Protein AF-A0A5C8JX98-F1 (afdb_monomer_lite)

Structure (mmCIF, N/CA/C/O backbone):
data_AF-A0A5C8JX98-F1
#
_entry.id   AF-A0A5C8JX98-F1
#
loop_
_atom_site.group_PDB
_atom_site.id
_atom_site.type_symbol
_atom_site.label_atom_id
_atom_site.label_alt_id
_atom_site.label_comp_id
_atom_site.label_asym_id
_atom_site.label_entity_id
_atom_site.label_seq_id
_atom_site.pdbx_PDB_ins_code
_atom_site.Cartn_x
_atom_site.Cartn_y
_atom_site.Cartn_z
_atom_site.occupancy
_atom_site.B_iso_or_equiv
_atom_site.auth_seq_id
_atom_site.auth_comp_id
_atom_site.auth_asym_id
_atom_site.auth_atom_id
_atom_site.pdbx_PDB_model_num
ATOM 1 N N . MET A 1 1 ? 13.103 -9.382 13.398 1.00 63.19 1 MET A N 1
ATOM 2 C CA . MET A 1 1 ? 13.158 -8.281 12.420 1.00 63.19 1 MET A CA 1
ATOM 3 C C . MET A 1 1 ? 14.589 -7.792 12.350 1.00 63.19 1 MET A C 1
ATOM 5 O O . MET A 1 1 ? 15.249 -7.718 13.385 1.00 63.19 1 MET A O 1
ATOM 9 N N . ILE A 1 2 ? 15.065 -7.569 11.135 1.00 76.69 2 ILE A N 1
ATOM 10 C CA . ILE A 1 2 ? 16.334 -6.911 10.817 1.00 76.69 2 ILE A CA 1
ATOM 11 C C . ILE A 1 2 ? 15.980 -5.559 10.185 1.00 76.69 2 ILE A C 1
ATOM 13 O O . ILE A 1 2 ? 14.824 -5.393 9.812 1.00 76.69 2 ILE A O 1
ATOM 17 N N . ASP A 1 3 ? 16.944 -4.649 10.070 1.00 80.75 3 ASP A N 1
ATOM 18 C CA . ASP A 1 3 ? 16.756 -3.312 9.483 1.00 80.75 3 ASP A CA 1
ATOM 19 C C . ASP A 1 3 ? 15.880 -2.355 10.322 1.00 80.75 3 ASP A C 1
ATOM 21 O O . ASP A 1 3 ? 14.692 -2.163 10.088 1.00 80.75 3 ASP A O 1
ATOM 25 N N . TRP A 1 4 ? 16.475 -1.793 11.380 1.00 84.31 4 TRP A N 1
ATOM 26 C CA . TRP A 1 4 ? 15.799 -0.885 12.323 1.00 84.31 4 TRP A CA 1
ATOM 27 C C . TRP A 1 4 ? 16.114 0.594 12.055 1.00 84.31 4 TRP A C 1
ATOM 29 O O . TRP A 1 4 ? 15.868 1.434 12.920 1.00 84.31 4 TRP A O 1
ATOM 39 N N . GLU A 1 5 ? 16.705 0.921 10.904 1.00 90.38 5 GLU A N 1
ATOM 40 C CA . GLU A 1 5 ? 17.201 2.274 10.622 1.00 90.38 5 GLU A CA 1
ATOM 41 C C . GLU A 1 5 ? 16.088 3.330 10.577 1.00 90.38 5 GLU A C 1
ATOM 43 O O . GLU A 1 5 ? 16.298 4.450 11.040 1.00 90.38 5 GLU A O 1
ATOM 48 N N . ASP A 1 6 ? 14.882 2.926 10.171 1.00 85.19 6 ASP A N 1
ATOM 49 C CA . ASP A 1 6 ? 13.688 3.778 10.127 1.00 85.19 6 ASP A CA 1
ATOM 50 C C . ASP A 1 6 ? 12.741 3.581 11.328 1.00 85.19 6 ASP A C 1
ATOM 52 O O . ASP A 1 6 ? 11.621 4.094 11.360 1.00 85.19 6 ASP A O 1
ATOM 56 N N . SER A 1 7 ? 13.162 2.836 12.355 1.00 85.94 7 SER A N 1
ATOM 57 C CA . SER A 1 7 ? 12.296 2.538 13.499 1.00 85.94 7 SER A CA 1
ATOM 58 C C . SER A 1 7 ? 12.133 3.720 14.450 1.00 85.94 7 SER A C 1
ATOM 60 O O . SER A 1 7 ? 13.090 4.379 14.854 1.00 85.94 7 SER A O 1
ATOM 62 N N . GLY A 1 8 ? 10.901 3.950 14.896 1.00 90.31 8 GLY A N 1
ATOM 63 C CA . GLY A 1 8 ? 10.593 5.035 15.816 1.00 90.31 8 GLY A CA 1
ATOM 64 C C . GLY A 1 8 ? 9.118 5.098 16.183 1.00 90.31 8 GLY A C 1
ATOM 65 O O . GLY A 1 8 ? 8.323 4.221 15.850 1.00 90.31 8 GLY A O 1
ATOM 66 N N . ARG A 1 9 ? 8.736 6.157 16.902 1.00 94.81 9 ARG A N 1
ATOM 67 C CA . ARG A 1 9 ? 7.326 6.412 17.200 1.00 94.81 9 ARG A CA 1
ATOM 68 C C . ARG A 1 9 ? 6.638 6.902 15.930 1.00 94.81 9 ARG A C 1
ATOM 70 O O . ARG A 1 9 ? 6.906 8.014 15.485 1.00 94.81 9 ARG A O 1
ATOM 77 N N . SER A 1 10 ? 5.730 6.087 15.419 1.00 92.75 10 SER A N 1
ATOM 78 C CA . SER A 1 10 ? 5.003 6.334 14.179 1.00 92.75 10 SER A CA 1
ATOM 79 C C . SER A 1 10 ? 3.493 6.202 14.381 1.00 92.75 10 SER A C 1
ATOM 81 O O . SER A 1 10 ? 3.010 5.816 15.451 1.00 92.75 10 SER A O 1
ATOM 83 N N . ASP A 1 11 ? 2.742 6.584 13.358 1.00 94.50 11 ASP A N 1
ATOM 84 C CA . ASP A 1 11 ? 1.298 6.425 13.310 1.00 94.50 11 ASP A CA 1
ATOM 85 C C . ASP A 1 11 ? 0.941 4.975 12.976 1.00 94.50 11 ASP A C 1
ATOM 87 O O . ASP A 1 11 ? 1.293 4.475 11.912 1.00 94.50 11 ASP A O 1
ATOM 91 N N . ARG A 1 12 ? 0.194 4.298 13.853 1.00 95.31 12 ARG A N 1
ATOM 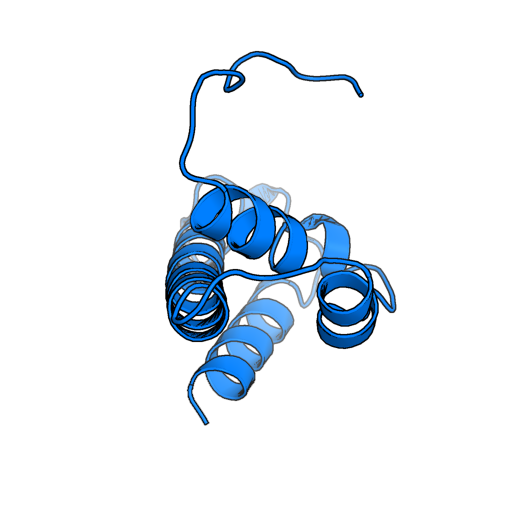92 C CA . ARG A 1 12 ? -0.199 2.894 13.650 1.00 95.31 12 ARG A CA 1
ATOM 93 C C . ARG A 1 12 ? -0.930 2.665 12.324 1.00 95.31 12 ARG A C 1
ATOM 95 O O . ARG A 1 12 ? -0.720 1.632 11.696 1.00 95.31 12 ARG A O 1
ATOM 102 N N . ALA A 1 13 ? -1.762 3.608 11.879 1.00 97.00 13 ALA A N 1
ATOM 103 C CA . ALA A 1 13 ? -2.470 3.465 10.610 1.00 97.00 13 ALA A CA 1
ATOM 104 C C . ALA A 1 13 ? -1.505 3.504 9.416 1.00 97.00 13 ALA A C 1
ATOM 106 O O . ALA A 1 13 ? -1.727 2.811 8.423 1.00 97.00 13 ALA A O 1
ATOM 107 N N . PHE A 1 14 ? -0.435 4.297 9.528 1.00 96.12 14 PHE A N 1
ATOM 108 C CA . PHE A 1 14 ? 0.633 4.331 8.539 1.00 96.12 14 PHE A CA 1
ATOM 109 C C . PHE A 1 14 ? 1.418 3.021 8.552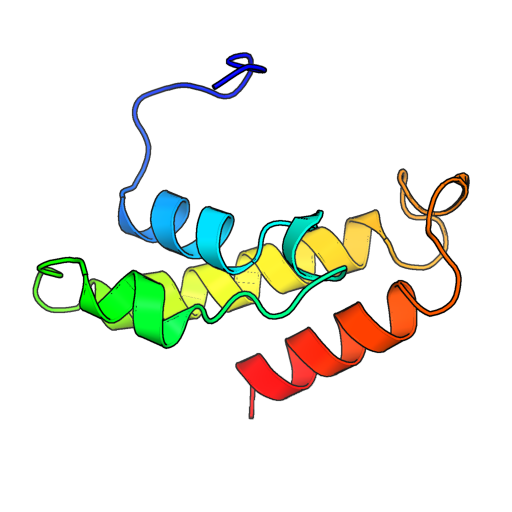 1.00 96.12 14 PHE A C 1
ATOM 111 O O . PHE A 1 14 ? 1.542 2.414 7.498 1.00 96.12 14 PHE A O 1
ATOM 118 N N . GLU A 1 15 ? 1.842 2.537 9.723 1.00 95.38 15 GLU A N 1
ATOM 119 C CA . GLU A 1 15 ? 2.577 1.266 9.857 1.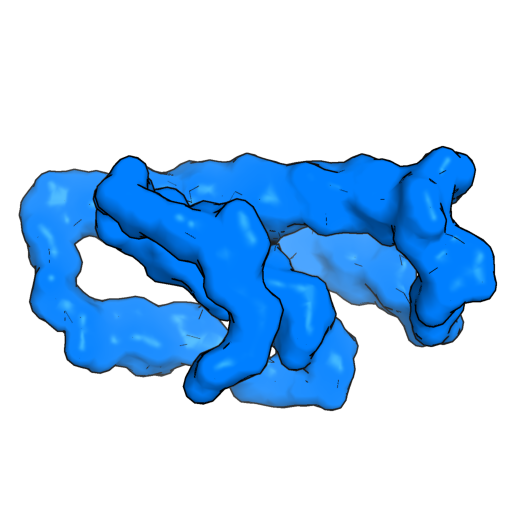00 95.38 15 GLU A CA 1
ATOM 120 C C . GLU A 1 15 ? 1.804 0.079 9.264 1.00 95.38 15 GLU A C 1
ATOM 122 O O . GLU A 1 15 ? 2.355 -0.742 8.538 1.00 95.38 15 GLU A O 1
ATOM 127 N N . LEU A 1 16 ? 0.493 -0.000 9.518 1.00 96.12 16 LEU A N 1
ATOM 128 C CA . LEU A 1 16 ? -0.355 -1.038 8.928 1.00 96.12 16 LEU A CA 1
ATOM 129 C C . LEU A 1 16 ? -0.498 -0.872 7.411 1.00 96.12 16 LEU A C 1
ATOM 131 O O . LEU A 1 16 ? -0.522 -1.867 6.688 1.00 96.12 16 LEU A O 1
ATOM 135 N N . GLY A 1 17 ? -0.608 0.366 6.923 1.00 96.44 17 GLY A N 1
ATOM 136 C CA . GLY A 1 17 ? -0.681 0.646 5.492 1.00 96.44 17 GLY A CA 1
ATOM 137 C C . GLY A 1 17 ? 0.621 0.324 4.758 1.00 96.44 17 GLY A C 1
ATOM 138 O O . GLY A 1 17 ? 0.578 -0.248 3.672 1.00 96.44 17 GLY A O 1
ATOM 139 N N . GLU A 1 18 ? 1.756 0.639 5.377 1.00 95.12 18 GLU A N 1
ATOM 140 C CA . GLU A 1 18 ? 3.102 0.315 4.911 1.00 95.12 18 GLU A CA 1
ATOM 141 C C . GLU A 1 18 ? 3.279 -1.199 4.829 1.00 95.12 18 GLU A C 1
ATOM 143 O O . GLU A 1 18 ? 3.487 -1.718 3.735 1.00 95.12 18 GLU A O 1
ATOM 148 N N . LEU A 1 19 ? 3.019 -1.917 5.925 1.00 93.56 19 LEU A N 1
ATOM 149 C CA . LEU A 1 19 ? 3.119 -3.374 5.972 1.00 93.56 19 LEU A CA 1
ATOM 150 C C . LEU A 1 19 ? 2.229 -4.048 4.921 1.00 93.56 19 LEU A C 1
ATOM 152 O O . LEU A 1 19 ? 2.637 -5.014 4.276 1.00 93.56 19 LEU A O 1
ATOM 156 N N . CYS A 1 20 ? 1.011 -3.534 4.722 1.00 94.81 20 CYS A N 1
ATOM 157 C CA . CYS A 1 20 ? 0.091 -4.072 3.726 1.00 94.81 20 CYS A CA 1
ATOM 158 C C . CYS A 1 20 ? 0.605 -3.910 2.293 1.00 94.81 20 CYS A C 1
ATOM 160 O O . CYS A 1 20 ? 0.285 -4.746 1.449 1.00 94.81 20 CYS A O 1
ATOM 162 N N . GLU A 1 21 ? 1.339 -2.840 1.994 1.00 94.88 21 GLU A N 1
ATOM 163 C CA . GLU A 1 21 ? 1.781 -2.484 0.640 1.00 94.88 21 GLU A CA 1
ATOM 164 C C . GLU A 1 21 ? 3.292 -2.601 0.438 1.00 94.88 21 GLU A C 1
ATOM 166 O O . GLU A 1 21 ? 3.792 -2.222 -0.620 1.00 94.88 21 GLU A O 1
ATOM 171 N N . HIS A 1 22 ? 4.009 -3.151 1.416 1.00 91.88 22 HIS A N 1
ATOM 172 C CA . HIS A 1 22 ? 5.443 -3.375 1.349 1.00 91.88 22 HIS A CA 1
ATOM 173 C C . HIS A 1 22 ? 5.805 -4.180 0.098 1.00 91.88 22 HIS A C 1
ATOM 175 O O . HIS A 1 22 ? 5.131 -5.150 -0.249 1.00 91.88 22 HIS A O 1
ATOM 181 N N . ILE A 1 23 ? 6.899 -3.815 -0.571 1.00 82.81 23 ILE A N 1
ATOM 182 C CA . ILE A 1 23 ? 7.264 -4.347 -1.891 1.00 82.81 23 ILE A CA 1
ATOM 183 C C . ILE A 1 23 ? 7.406 -5.877 -1.945 1.00 82.81 23 ILE A C 1
ATOM 185 O O . ILE A 1 23 ? 7.050 -6.503 -2.943 1.00 82.81 23 ILE A O 1
ATOM 189 N N . SER A 1 24 ? 7.831 -6.493 -0.842 1.00 81.12 24 SER A N 1
ATOM 190 C CA . SER A 1 24 ? 7.890 -7.952 -0.647 1.00 81.12 24 SER A CA 1
ATOM 191 C C . SER A 1 24 ? 6.534 -8.661 -0.717 1.00 81.12 24 SER A C 1
ATOM 193 O O . SER A 1 24 ? 6.458 -9.849 -0.461 1.00 81.12 24 SER A O 1
ATOM 195 N N . ARG A 1 25 ? 5.435 -7.957 -1.000 1.00 80.62 25 ARG A N 1
ATOM 196 C CA . ARG A 1 25 ? 4.162 -8.586 -1.356 1.00 80.62 25 ARG A CA 1
ATOM 197 C C . ARG A 1 25 ? 4.093 -9.011 -2.823 1.00 80.62 25 ARG A C 1
ATOM 199 O O . ARG A 1 25 ? 3.220 -9.796 -3.174 1.00 80.62 25 ARG A O 1
ATOM 206 N N . LEU A 1 26 ? 4.915 -8.425 -3.702 1.00 77.38 26 LEU A N 1
ATOM 207 C CA . LEU A 1 26 ? 4.792 -8.611 -5.156 1.00 77.38 26 LEU A CA 1
ATOM 208 C C . LEU A 1 26 ? 5.229 -10.002 -5.634 1.00 77.38 26 LEU A C 1
ATOM 210 O O . LEU A 1 26 ? 4.987 -10.344 -6.792 1.00 77.38 26 LEU A O 1
ATOM 214 N N . ASP A 1 27 ? 5.880 -10.783 -4.777 1.00 74.50 27 ASP A N 1
ATOM 215 C CA . ASP A 1 27 ? 6.398 -12.123 -5.052 1.00 74.50 27 ASP A CA 1
ATOM 216 C C . ASP A 1 27 ? 5.519 -13.255 -4.476 1.00 74.50 27 ASP A C 1
ATOM 218 O O . ASP A 1 27 ? 5.842 -14.429 -4.674 1.00 74.50 27 ASP A O 1
ATOM 222 N N . GLY A 1 28 ? 4.393 -12.945 -3.816 1.00 74.44 28 GLY A N 1
ATOM 223 C CA . GLY A 1 28 ? 3.577 -13.945 -3.120 1.00 74.44 28 GLY A CA 1
ATOM 224 C C . GLY A 1 28 ? 2.094 -13.599 -2.936 1.00 74.44 28 GLY A C 1
ATOM 225 O O . GLY A 1 28 ? 1.588 -12.588 -3.412 1.00 74.44 28 GLY A O 1
ATOM 226 N N . ASN A 1 29 ? 1.379 -14.470 -2.214 1.00 79.19 29 ASN A N 1
ATOM 227 C CA . ASN A 1 29 ? -0.074 -14.389 -1.989 1.00 79.19 29 ASN A CA 1
ATOM 228 C C . ASN A 1 29 ? -0.446 -13.648 -0.691 1.00 79.19 29 ASN A C 1
ATOM 230 O O . ASN A 1 29 ? -1.344 -14.076 0.034 1.00 79.19 29 ASN A O 1
ATOM 234 N N . PHE A 1 30 ? 0.261 -12.572 -0.348 1.00 87.38 30 PHE A N 1
ATOM 235 C CA . PHE A 1 30 ? -0.043 -11.838 0.878 1.00 87.38 30 PHE A CA 1
ATOM 236 C C . PHE A 1 30 ? -1.432 -11.171 0.804 1.00 87.38 30 PHE A C 1
ATOM 238 O O . PHE A 1 30 ? -1.679 -10.314 -0.053 1.00 87.38 30 PHE A O 1
ATOM 245 N N . ASP A 1 31 ? -2.326 -11.558 1.720 1.00 89.31 31 ASP A N 1
ATOM 246 C CA . ASP A 1 31 ? -3.679 -11.013 1.850 1.00 89.31 31 ASP A CA 1
ATOM 247 C C . ASP A 1 31 ? -3.724 -9.931 2.940 1.00 89.31 31 ASP A C 1
ATOM 249 O O . ASP A 1 31 ? -3.722 -10.206 4.143 1.00 89.31 31 ASP A O 1
ATOM 253 N N . ALA A 1 32 ? -3.774 -8.676 2.490 1.00 90.50 32 ALA A N 1
ATOM 254 C CA . ALA A 1 32 ? -3.831 -7.510 3.361 1.00 90.50 32 ALA A CA 1
ATOM 255 C C . ALA A 1 32 ? -5.131 -7.446 4.180 1.00 90.50 32 ALA A C 1
ATOM 257 O O . ALA A 1 32 ? -5.101 -7.000 5.322 1.00 90.50 32 ALA A O 1
ATOM 258 N N . GLU A 1 33 ? -6.261 -7.904 3.637 1.00 91.31 33 GLU A N 1
ATOM 259 C CA . GLU A 1 33 ? -7.542 -7.846 4.350 1.00 91.31 33 GLU A CA 1
ATOM 260 C C . GLU A 1 33 ? -7.582 -8.886 5.470 1.00 91.31 33 GLU A C 1
ATOM 262 O O . GLU A 1 33 ? -8.027 -8.591 6.580 1.00 91.31 33 GLU A O 1
ATOM 267 N N . GLN A 1 34 ? -7.042 -10.083 5.214 1.00 92.62 34 GLN A N 1
ATOM 268 C CA . GLN A 1 34 ? -6.897 -11.106 6.248 1.00 92.62 34 GLN A CA 1
ATOM 269 C C . GLN A 1 34 ? -5.964 -10.64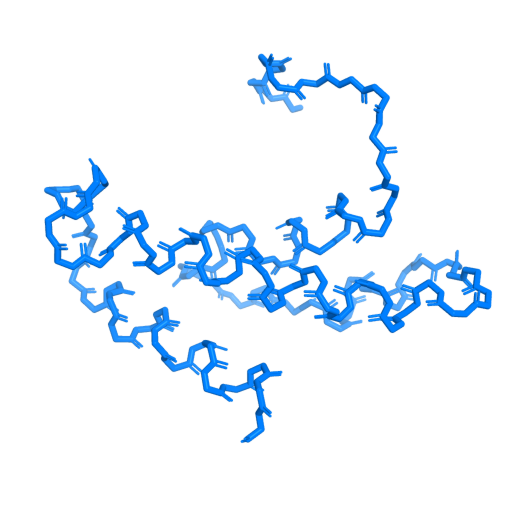4 7.375 1.00 92.62 34 GLN A C 1
ATOM 271 O O . GLN A 1 34 ? -6.279 -10.875 8.542 1.00 92.62 34 GLN A O 1
ATOM 276 N N . LEU A 1 35 ? -4.860 -9.958 7.052 1.00 91.62 35 LEU A N 1
ATOM 277 C CA . LEU A 1 35 ? -3.992 -9.361 8.070 1.00 91.62 35 LEU A CA 1
ATOM 278 C C . LEU A 1 35 ? -4.746 -8.304 8.890 1.00 91.62 35 LEU A C 1
ATOM 280 O O . LEU A 1 35 ? -4.688 -8.323 10.118 1.00 91.62 35 LEU A O 1
ATOM 284 N N . LEU A 1 36 ? -5.436 -7.370 8.230 1.00 94.50 36 LEU A N 1
ATOM 285 C CA . LEU A 1 36 ? -6.132 -6.275 8.912 1.00 94.50 36 LEU A CA 1
ATOM 286 C C . LEU A 1 36 ? -7.245 -6.783 9.835 1.00 94.50 36 LEU A C 1
ATOM 288 O O . LEU A 1 36 ? -7.448 -6.211 10.904 1.00 94.50 36 LEU A O 1
ATOM 292 N N . ALA A 1 37 ? -7.894 -7.895 9.484 1.00 94.50 37 ALA A N 1
ATOM 293 C CA . ALA A 1 37 ? -8.884 -8.555 10.331 1.00 94.50 37 ALA A CA 1
ATOM 294 C C . ALA A 1 37 ? -8.309 -9.108 11.652 1.00 94.50 37 ALA A C 1
ATOM 296 O O . ALA A 1 37 ? -9.071 -9.396 12.573 1.00 94.50 37 ALA A O 1
ATOM 297 N N . CYS A 1 38 ? -6.984 -9.249 11.778 1.00 95.75 38 CYS A N 1
ATOM 298 C CA . CYS A 1 38 ? -6.330 -9.643 13.028 1.00 95.75 38 CYS A CA 1
ATOM 299 C C . CYS A 1 38 ? -6.163 -8.486 14.028 1.00 95.75 38 CYS A C 1
ATOM 301 O O . CYS A 1 38 ? -5.699 -8.721 15.145 1.00 95.75 38 CYS A O 1
ATOM 303 N N . PHE A 1 39 ? -6.495 -7.250 13.646 1.00 95.31 39 PHE A N 1
ATOM 304 C CA . PHE A 1 39 ? -6.309 -6.072 14.484 1.00 95.31 39 PHE A CA 1
ATOM 305 C C . PHE A 1 39 ? -7.638 -5.454 14.908 1.00 95.31 39 PHE A C 1
ATOM 307 O O . PHE A 1 39 ? -8.493 -5.146 14.082 1.00 95.31 39 PHE A O 1
ATOM 314 N N . ASP A 1 40 ? -7.746 -5.140 16.199 1.00 95.06 40 ASP A N 1
ATOM 315 C CA . ASP A 1 40 ? -8.780 -4.236 16.693 1.00 95.06 40 ASP A CA 1
ATOM 316 C C . ASP A 1 40 ? -8.412 -2.802 16.285 1.00 95.06 40 ASP A C 1
ATOM 318 O O . ASP A 1 40 ? -7.495 -2.179 16.846 1.00 95.06 40 ASP A O 1
ATOM 322 N N . LEU A 1 41 ? -9.084 -2.317 15.239 1.00 93.94 41 LEU A N 1
ATOM 323 C CA . LEU A 1 41 ? -8.922 -0.967 14.708 1.00 93.94 41 LEU A CA 1
ATOM 324 C C . LEU A 1 41 ? -9.842 0.018 15.435 1.00 93.94 41 LEU A C 1
ATOM 326 O O . LEU A 1 41 ? -11.019 -0.257 15.678 1.00 93.94 41 LEU A O 1
ATOM 330 N N . PHE A 1 42 ? -9.316 1.197 15.752 1.00 91.44 42 PHE A N 1
ATOM 331 C CA . PHE A 1 42 ? -10.099 2.281 16.336 1.00 91.44 42 PHE A CA 1
ATOM 332 C C . PHE A 1 42 ? -11.092 2.874 15.320 1.00 91.44 42 PHE A C 1
ATOM 334 O O . PHE A 1 42 ? -10.898 2.757 14.104 1.00 91.44 42 PHE A O 1
ATOM 341 N N . PRO A 1 43 ? -12.145 3.578 15.782 1.00 91.00 43 PRO A N 1
ATOM 342 C CA . PRO A 1 43 ? -13.055 4.286 14.889 1.00 91.00 43 PRO A CA 1
ATOM 343 C C . PRO A 1 43 ? -12.303 5.217 13.926 1.00 91.00 43 PRO A C 1
ATOM 345 O O . PRO A 1 43 ? -11.521 6.066 14.347 1.00 91.00 43 PRO A O 1
ATOM 348 N N . GLY A 1 44 ? -12.533 5.043 12.623 1.00 91.69 44 GLY A N 1
ATOM 349 C CA . GLY A 1 44 ? -11.875 5.812 11.562 1.00 91.69 44 GLY A CA 1
ATOM 350 C C . GLY A 1 44 ? -10.451 5.363 11.210 1.00 91.69 44 GLY A C 1
ATOM 351 O O . GLY A 1 44 ? -9.924 5.807 10.196 1.00 91.69 44 GLY A O 1
ATOM 352 N N . GLU A 1 45 ? -9.829 4.460 11.974 1.00 95.81 45 GLU A N 1
ATOM 353 C CA . GLU A 1 45 ? -8.475 3.968 11.685 1.00 95.81 45 GLU A CA 1
ATOM 354 C C . GLU A 1 45 ? -8.434 3.170 10.376 1.00 95.81 45 GLU A C 1
ATOM 356 O O . GLU A 1 45 ? -7.511 3.350 9.590 1.00 95.81 45 GLU A O 1
ATOM 361 N N . ALA A 1 46 ? -9.473 2.383 10.078 1.00 94.81 46 ALA A N 1
ATOM 362 C CA . ALA A 1 46 ? -9.575 1.622 8.830 1.00 94.81 46 ALA A CA 1
ATOM 363 C C . ALA A 1 46 ? -9.528 2.510 7.569 1.00 94.81 46 ALA A C 1
ATOM 365 O O . ALA A 1 46 ? -8.830 2.190 6.607 1.00 94.81 46 ALA A O 1
ATOM 366 N N . GLU A 1 47 ? -10.209 3.660 7.588 1.00 96.25 47 GLU A N 1
ATOM 367 C CA . GLU A 1 47 ? -10.171 4.620 6.476 1.00 96.25 47 GLU A CA 1
ATOM 368 C C . GLU A 1 47 ? -8.769 5.210 6.304 1.00 96.25 47 GLU A C 1
ATOM 370 O O . GLU A 1 47 ? -8.260 5.295 5.187 1.00 96.25 47 GLU A O 1
ATOM 375 N N . ARG A 1 48 ? -8.102 5.537 7.419 1.00 97.62 48 ARG A N 1
ATOM 376 C CA . ARG A 1 48 ? -6.724 6.044 7.401 1.00 97.62 48 ARG A CA 1
ATOM 377 C C . ARG A 1 48 ? -5.749 4.999 6.873 1.00 97.62 48 ARG A C 1
ATOM 379 O O . ARG A 1 48 ? -4.906 5.336 6.052 1.00 97.62 48 ARG A O 1
ATOM 386 N N . VAL A 1 49 ? -5.884 3.740 7.296 1.00 97.81 49 VAL A N 1
ATOM 387 C CA . VAL A 1 49 ? -5.087 2.621 6.771 1.00 97.81 49 VAL A CA 1
ATOM 388 C C . VAL A 1 49 ? -5.268 2.521 5.262 1.00 97.81 49 VAL A C 1
ATOM 390 O O . VAL A 1 49 ? -4.283 2.471 4.533 1.00 97.81 49 VAL A O 1
ATOM 393 N N . ARG A 1 50 ? -6.507 2.551 4.762 1.00 96.06 50 ARG A N 1
ATOM 394 C CA . ARG A 1 50 ? -6.782 2.507 3.320 1.00 96.06 50 ARG A CA 1
ATOM 395 C C . ARG A 1 50 ? -6.120 3.668 2.570 1.00 96.06 50 ARG A C 1
ATOM 397 O O . ARG A 1 50 ? -5.535 3.455 1.508 1.00 96.06 50 ARG A O 1
ATOM 404 N N . ASP A 1 51 ? -6.186 4.881 3.107 1.00 97.62 51 ASP A N 1
ATOM 405 C CA . ASP A 1 51 ? -5.572 6.050 2.474 1.00 97.62 51 ASP A CA 1
ATOM 406 C C . ASP A 1 51 ? -4.036 5.972 2.502 1.00 97.62 51 ASP A C 1
ATOM 408 O O . ASP A 1 51 ? -3.382 6.282 1.503 1.00 97.62 51 ASP A O 1
ATOM 412 N N . PHE A 1 52 ? -3.447 5.460 3.586 1.00 98.12 52 PHE A N 1
ATOM 413 C CA . PHE A 1 52 ? -2.010 5.198 3.647 1.00 98.12 52 PHE A CA 1
ATOM 414 C C . PHE A 1 52 ? -1.572 4.079 2.703 1.00 98.12 52 PHE A C 1
ATOM 416 O O . PHE A 1 52 ? -0.533 4.222 2.066 1.00 98.12 52 PHE A O 1
ATOM 423 N N . ARG A 1 53 ? -2.372 3.025 2.509 1.00 97.19 53 ARG A N 1
ATOM 424 C CA . ARG A 1 53 ? -2.090 1.987 1.499 1.00 97.19 53 ARG A CA 1
ATOM 425 C C . ARG A 1 53 ? -1.979 2.593 0.102 1.00 97.19 53 ARG A C 1
ATOM 427 O O . ARG A 1 53 ? -1.035 2.314 -0.630 1.00 97.19 53 ARG A O 1
ATOM 434 N N . ARG A 1 54 ? -2.897 3.491 -0.261 1.00 97.75 54 ARG A N 1
ATOM 435 C CA . ARG A 1 54 ? -2.834 4.224 -1.537 1.00 97.75 54 ARG A CA 1
ATOM 436 C C . ARG A 1 54 ? -1.567 5.071 -1.648 1.00 97.75 54 ARG A C 1
ATOM 438 O O . ARG A 1 54 ? -0.894 5.027 -2.676 1.00 97.75 54 ARG A O 1
ATOM 445 N N . LEU A 1 55 ? -1.231 5.814 -0.592 1.00 97.88 55 LEU A N 1
ATOM 446 C CA . LEU A 1 55 ? -0.033 6.652 -0.555 1.00 97.88 55 LEU A CA 1
ATOM 447 C C . LEU A 1 55 ? 1.251 5.823 -0.711 1.00 97.88 55 LEU A C 1
ATOM 449 O O . LEU A 1 55 ? 2.103 6.157 -1.532 1.00 97.88 55 LEU A O 1
ATOM 453 N N . VAL A 1 56 ? 1.376 4.731 0.043 1.00 97.19 56 VAL A N 1
ATOM 454 C CA . VAL A 1 56 ? 2.541 3.838 0.005 1.00 97.19 56 VAL A CA 1
ATOM 455 C C . VAL A 1 56 ? 2.658 3.162 -1.360 1.00 97.19 56 VAL A C 1
ATOM 457 O O . VAL A 1 56 ? 3.745 3.144 -1.935 1.00 97.19 56 VAL A O 1
ATOM 460 N N . ALA A 1 57 ? 1.552 2.680 -1.935 1.00 95.94 57 ALA A N 1
ATOM 461 C CA . ALA A 1 57 ? 1.558 2.082 -3.269 1.00 95.94 57 ALA A CA 1
ATOM 462 C C . ALA A 1 57 ? 2.046 3.068 -4.348 1.00 95.94 57 ALA A C 1
ATOM 464 O O . ALA A 1 57 ? 2.839 2.696 -5.217 1.00 95.94 57 ALA A O 1
ATOM 465 N N . LEU A 1 58 ? 1.642 4.339 -4.271 1.00 97.00 58 LEU A N 1
ATOM 466 C CA . LEU A 1 58 ? 2.171 5.392 -5.144 1.00 97.00 58 LEU A CA 1
ATOM 467 C C . LEU A 1 58 ? 3.666 5.643 -4.898 1.00 97.00 58 LEU A C 1
ATOM 469 O O . LEU A 1 58 ? 4.429 5.770 -5.855 1.00 97.00 58 LEU A O 1
ATOM 473 N N . GLY A 1 59 ? 4.106 5.659 -3.637 1.00 96.12 59 GLY A N 1
ATOM 474 C CA . GLY A 1 59 ? 5.520 5.785 -3.276 1.00 96.12 59 GLY A CA 1
ATOM 475 C C . GLY A 1 59 ? 6.384 4.669 -3.871 1.00 96.12 59 GLY A C 1
ATOM 476 O O . GLY A 1 59 ? 7.427 4.940 -4.469 1.00 96.12 59 GLY A O 1
ATOM 477 N N . TRP A 1 60 ? 5.920 3.420 -3.792 1.00 95.56 60 TRP A N 1
ATOM 478 C CA . TRP A 1 60 ? 6.574 2.287 -4.445 1.00 95.56 60 TRP A CA 1
ATOM 479 C C . TRP A 1 60 ? 6.593 2.433 -5.962 1.00 95.56 60 TRP A C 1
ATOM 481 O O . TRP A 1 60 ? 7.630 2.202 -6.574 1.00 95.56 60 TRP A O 1
ATOM 491 N N . PHE A 1 61 ? 5.503 2.882 -6.581 1.00 94.94 61 PHE A N 1
ATOM 492 C CA . PHE A 1 61 ? 5.474 3.101 -8.027 1.00 94.94 61 PHE A CA 1
ATOM 493 C C . PHE A 1 61 ? 6.483 4.152 -8.492 1.00 94.94 61 PHE A C 1
ATOM 495 O O . PHE A 1 61 ? 7.112 3.956 -9.521 1.00 94.94 61 PHE A O 1
ATOM 502 N N . LEU A 1 62 ? 6.725 5.215 -7.722 1.00 95.31 62 LEU A N 1
ATOM 503 C CA . LEU A 1 62 ? 7.800 6.167 -8.031 1.00 95.31 62 LEU A CA 1
ATOM 504 C C . LEU A 1 62 ? 9.195 5.550 -7.864 1.00 95.31 62 LEU A C 1
ATOM 506 O O . LEU A 1 62 ? 10.113 5.874 -8.613 1.00 95.31 62 LEU A O 1
ATOM 510 N N . ARG A 1 63 ? 9.369 4.651 -6.889 1.00 94.75 63 ARG A N 1
ATOM 511 C CA . ARG A 1 63 ? 10.657 3.991 -6.637 1.00 94.75 63 ARG A CA 1
ATOM 512 C C . ARG A 1 63 ? 11.002 2.939 -7.700 1.00 94.75 63 ARG A C 1
ATOM 514 O O . ARG A 1 63 ? 12.176 2.766 -8.029 1.00 94.75 63 ARG A O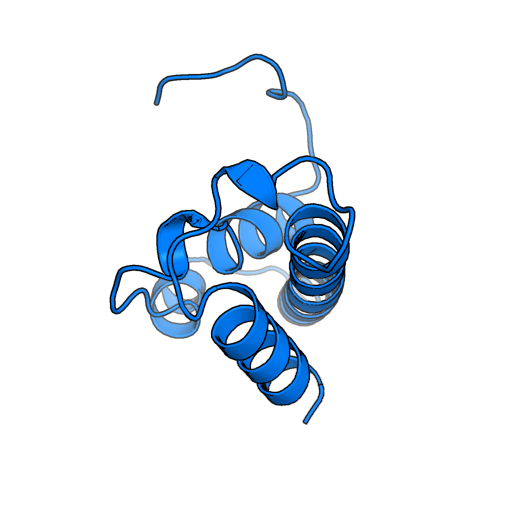 1
ATOM 521 N N . LEU A 1 64 ? 9.981 2.233 -8.181 1.00 94.19 64 LEU A N 1
ATOM 522 C CA . LEU A 1 64 ? 10.062 1.071 -9.073 1.00 94.19 64 LEU A CA 1
ATOM 523 C C . LEU A 1 64 ? 9.727 1.411 -10.534 1.00 94.19 64 LEU A C 1
ATOM 525 O O . LEU A 1 64 ? 9.942 0.592 -11.425 1.00 94.19 64 LEU A O 1
ATOM 529 N N . GLY A 1 65 ? 9.134 2.579 -10.765 1.00 91.94 65 GLY A N 1
ATOM 530 C CA . GLY A 1 65 ? 8.788 3.096 -12.080 1.00 91.94 65 GLY A CA 1
ATOM 531 C C . GLY A 1 65 ? 10.014 3.475 -12.895 1.00 91.94 65 GLY A C 1
ATOM 532 O O . GLY A 1 65 ? 11.114 3.485 -12.356 1.00 91.94 65 GLY A O 1
ATOM 533 N N . PRO A 1 66 ? 9.844 3.801 -14.186 1.00 90.75 66 PRO A N 1
ATOM 534 C CA . PRO A 1 66 ? 10.948 4.216 -15.046 1.00 90.75 66 PRO A CA 1
ATOM 535 C C . PRO A 1 66 ? 11.809 5.293 -14.380 1.00 90.75 66 PRO A C 1
ATOM 537 O O . PRO A 1 66 ? 11.278 6.228 -13.783 1.00 90.75 66 PRO A O 1
ATOM 540 N N . ASP A 1 67 ? 13.130 5.130 -14.456 1.00 90.31 67 ASP A N 1
ATOM 541 C CA . ASP A 1 67 ? 14.131 6.017 -13.840 1.00 90.31 67 ASP A CA 1
ATOM 542 C C . ASP A 1 67 ? 14.087 6.105 -12.299 1.00 90.31 67 ASP A C 1
ATOM 544 O O . ASP A 1 67 ? 14.847 6.860 -11.690 1.00 90.31 67 ASP A O 1
ATOM 548 N N . GLY A 1 68 ? 13.253 5.295 -11.640 1.00 93.56 68 GLY A N 1
ATOM 549 C CA . GLY A 1 68 ? 13.236 5.156 -10.192 1.00 93.56 68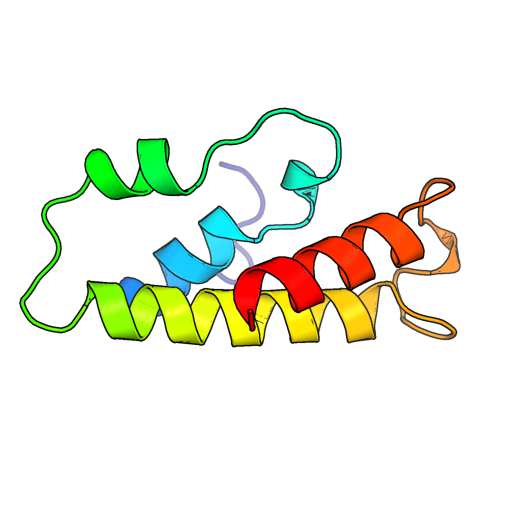 GLY A CA 1
ATOM 550 C C . GLY A 1 68 ? 14.527 4.512 -9.664 1.00 93.56 68 GLY A C 1
ATOM 551 O O . GLY A 1 68 ? 15.156 3.706 -10.359 1.00 93.56 68 GLY A O 1
ATOM 552 N N . PRO A 1 69 ? 14.932 4.804 -8.417 1.00 93.19 69 PRO A N 1
ATOM 553 C CA . PRO A 1 69 ? 16.195 4.329 -7.852 1.00 93.19 69 PRO A CA 1
ATOM 554 C C . PRO A 1 69 ? 16.292 2.799 -7.735 1.00 93.19 69 PRO A C 1
ATOM 556 O O . PRO A 1 69 ? 17.400 2.272 -7.701 1.00 93.19 69 PRO A O 1
ATOM 559 N N . ALA A 1 70 ? 15.166 2.076 -7.690 1.00 90.69 70 ALA A N 1
ATOM 560 C CA . ALA A 1 70 ? 15.161 0.611 -7.637 1.00 90.69 70 ALA A CA 1
ATOM 561 C C . ALA A 1 70 ? 15.067 -0.055 -9.023 1.00 90.69 70 ALA A C 1
ATOM 563 O O . ALA A 1 70 ? 15.341 -1.247 -9.143 1.00 90.69 70 ALA A O 1
ATOM 564 N N . THR A 1 71 ? 14.742 0.702 -10.078 1.00 89.69 71 THR A N 1
ATOM 565 C CA . THR A 1 71 ? 14.495 0.195 -11.443 1.00 89.69 71 THR A CA 1
ATOM 566 C C . THR A 1 71 ? 15.545 -0.780 -11.966 1.00 89.69 71 THR A C 1
ATOM 568 O O . THR A 1 71 ? 15.146 -1.822 -12.488 1.00 89.69 71 THR A O 1
ATOM 571 N N . PRO A 1 72 ? 16.866 -0.528 -11.816 1.00 92.00 72 PRO A N 1
ATOM 572 C CA . PRO A 1 72 ? 17.890 -1.438 -12.336 1.00 92.00 72 PRO A CA 1
ATOM 573 C C . PRO A 1 72 ? 17.853 -2.841 -11.714 1.00 92.00 72 PRO A C 1
ATOM 575 O O . PRO A 1 72 ? 18.446 -3.771 -12.257 1.00 92.00 72 PRO A O 1
ATOM 578 N N . HIS A 1 73 ? 17.179 -2.991 -10.572 1.00 89.94 73 HIS A N 1
ATOM 579 C CA . HIS A 1 73 ? 17.104 -4.221 -9.790 1.00 89.94 73 HIS A CA 1
ATOM 580 C C . HIS A 1 73 ? 15.727 -4.886 -9.848 1.00 89.94 73 HIS A C 1
ATOM 582 O O . HIS A 1 73 ? 15.543 -5.957 -9.270 1.00 89.94 73 HIS A O 1
ATOM 588 N N . ASN A 1 74 ? 14.762 -4.277 -10.538 1.00 90.69 74 ASN A N 1
ATOM 589 C CA . ASN A 1 74 ? 13.403 -4.786 -10.583 1.00 90.69 74 ASN A CA 1
ATOM 590 C C . ASN A 1 74 ? 13.330 -6.095 -11.380 1.00 90.69 74 ASN A C 1
ATOM 592 O O . ASN A 1 74 ? 13.733 -6.132 -12.547 1.00 90.69 74 ASN A O 1
ATOM 596 N N . PRO A 1 75 ? 12.737 -7.161 -10.814 1.00 91.06 75 PRO A N 1
ATOM 597 C CA . PRO A 1 75 ? 12.352 -8.325 -11.597 1.00 91.06 75 PRO A CA 1
ATOM 598 C C . PRO A 1 75 ? 11.414 -7.942 -12.748 1.00 91.06 75 PRO A C 1
ATOM 600 O O . PRO A 1 75 ? 10.649 -6.975 -12.655 1.00 91.06 75 PRO A O 1
ATOM 603 N N . VAL A 1 76 ? 11.401 -8.748 -13.810 1.00 91.19 76 VAL A N 1
ATOM 604 C CA . VAL A 1 76 ? 10.473 -8.565 -14.936 1.00 91.19 76 VAL A CA 1
ATOM 605 C C . VAL A 1 76 ? 9.019 -8.547 -14.434 1.00 91.19 76 VAL A C 1
ATOM 607 O O . VAL A 1 76 ? 8.618 -9.339 -13.570 1.00 91.19 76 VAL A O 1
ATOM 610 N N . GLY A 1 77 ? 8.222 -7.614 -14.957 1.00 91.50 77 GLY A N 1
ATOM 611 C CA . GLY A 1 77 ? 6.813 -7.448 -14.596 1.00 91.50 77 GLY A CA 1
ATOM 612 C C . GLY A 1 77 ? 6.556 -6.623 -13.326 1.00 91.50 77 GLY A C 1
ATOM 613 O O . GLY A 1 77 ? 5.410 -6.521 -12.900 1.00 91.50 77 GLY A O 1
ATOM 614 N N . THR A 1 78 ? 7.591 -6.099 -12.655 1.00 92.88 78 THR A N 1
ATOM 615 C CA . THR A 1 78 ? 7.419 -5.368 -11.380 1.00 92.88 78 THR A CA 1
ATOM 616 C C . THR A 1 78 ? 6.624 -4.082 -11.563 1.00 92.88 78 THR A C 1
ATOM 618 O O . THR A 1 78 ? 5.765 -3.778 -10.739 1.00 92.88 78 THR A O 1
ATOM 621 N N . LEU A 1 79 ? 6.879 -3.352 -12.651 1.00 92.75 79 LEU A N 1
ATOM 622 C CA . LEU A 1 79 ? 6.177 -2.111 -12.953 1.00 92.75 79 LEU A CA 1
ATOM 623 C C . LEU A 1 79 ? 4.687 -2.363 -13.196 1.00 92.75 79 LEU A C 1
ATOM 625 O O . LEU A 1 79 ? 3.845 -1.691 -12.609 1.00 92.75 79 LEU A O 1
ATOM 629 N N . GLU A 1 80 ? 4.373 -3.355 -14.025 1.00 93.38 80 GLU A N 1
ATOM 630 C CA . GLU A 1 80 ? 3.011 -3.736 -14.386 1.00 93.38 80 GLU A CA 1
ATOM 631 C C . GLU A 1 80 ? 2.238 -4.201 -13.150 1.00 93.38 80 GLU A C 1
ATOM 633 O O . GLU A 1 80 ? 1.163 -3.679 -12.868 1.00 93.38 80 GLU A O 1
ATOM 638 N N . ARG A 1 81 ? 2.833 -5.085 -12.335 1.00 93.00 81 ARG A N 1
ATOM 639 C CA . ARG A 1 81 ? 2.222 -5.531 -11.072 1.00 93.00 81 ARG A CA 1
ATOM 640 C C . ARG A 1 81 ? 1.966 -4.370 -10.111 1.00 93.00 81 ARG A C 1
ATOM 642 O O . ARG A 1 81 ? 0.928 -4.342 -9.450 1.00 93.00 81 ARG A O 1
ATOM 649 N N . GLN A 1 82 ? 2.890 -3.412 -10.024 1.00 94.44 82 GLN A N 1
ATOM 650 C CA . GLN A 1 82 ? 2.708 -2.247 -9.161 1.00 94.44 82 GLN A CA 1
ATOM 651 C C . GLN A 1 82 ? 1.632 -1.290 -9.693 1.00 94.44 82 GLN A C 1
ATOM 653 O O . GLN A 1 82 ? 0.858 -0.744 -8.906 1.00 94.44 82 GLN A O 1
ATOM 658 N N . ALA A 1 83 ? 1.545 -1.105 -11.013 1.00 94.44 83 ALA A N 1
ATOM 659 C CA . ALA A 1 83 ? 0.489 -0.320 -11.646 1.00 94.44 83 ALA A CA 1
ATOM 660 C C . ALA A 1 83 ? -0.893 -0.946 -11.402 1.00 94.44 83 ALA A C 1
ATOM 662 O O . ALA A 1 83 ? -1.801 -0.259 -10.930 1.00 94.44 83 ALA A O 1
ATOM 663 N N . ASP A 1 84 ? -1.028 -2.256 -11.630 1.00 94.12 84 ASP A N 1
ATOM 664 C CA . ASP A 1 84 ? -2.255 -3.013 -11.360 1.00 94.12 84 ASP A CA 1
ATOM 665 C C . ASP A 1 84 ? -2.667 -2.890 -9.891 1.00 94.12 84 ASP A C 1
ATOM 667 O O . ASP A 1 84 ? -3.849 -2.721 -9.572 1.00 94.12 84 ASP A O 1
ATOM 671 N N . ARG A 1 85 ? -1.687 -2.909 -8.976 1.00 93.31 85 ARG A N 1
ATOM 672 C CA . ARG A 1 85 ? -1.948 -2.734 -7.548 1.00 93.31 85 ARG A CA 1
ATOM 673 C C . ARG A 1 85 ? -2.522 -1.357 -7.227 1.00 93.31 85 ARG A C 1
ATOM 675 O O . ARG A 1 85 ? -3.471 -1.276 -6.448 1.00 93.31 85 ARG A O 1
ATOM 682 N N . ILE A 1 86 ? -1.979 -0.290 -7.813 1.00 95.12 86 ILE A N 1
ATOM 683 C CA . ILE A 1 86 ? -2.519 1.063 -7.636 1.00 95.12 86 ILE A CA 1
ATOM 684 C C . ILE A 1 86 ? -3.953 1.124 -8.150 1.00 95.12 86 ILE A C 1
ATOM 686 O O . ILE A 1 86 ? -4.833 1.552 -7.409 1.00 95.12 86 ILE A O 1
ATOM 690 N N . LEU A 1 87 ? -4.208 0.656 -9.374 1.00 95.88 87 LEU A N 1
ATOM 691 C CA . LEU A 1 87 ? -5.552 0.679 -9.958 1.00 95.88 87 LEU A CA 1
ATOM 692 C C . LEU A 1 87 ? -6.563 -0.036 -9.054 1.00 95.88 87 LEU A C 1
ATOM 694 O O . LEU A 1 87 ? -7.602 0.525 -8.718 1.00 95.88 87 LEU A O 1
ATOM 698 N N . HIS A 1 88 ? -6.205 -1.215 -8.546 1.00 93.75 88 HIS A N 1
ATOM 699 C CA . HIS A 1 88 ? -7.042 -1.961 -7.612 1.00 93.75 88 HIS A CA 1
ATOM 700 C C . HIS A 1 88 ? -7.359 -1.199 -6.308 1.00 93.75 88 HIS A C 1
ATOM 702 O O . HIS A 1 88 ? -8.462 -1.313 -5.782 1.00 93.75 88 HIS A O 1
ATOM 708 N N . LEU A 1 89 ? -6.414 -0.423 -5.764 1.00 94.50 89 LEU A N 1
ATOM 709 C CA . LEU A 1 89 ? -6.614 0.347 -4.525 1.00 94.50 89 LEU A CA 1
ATOM 710 C C . LEU A 1 89 ? -7.461 1.617 -4.715 1.00 94.50 89 LEU A C 1
ATOM 712 O O . LEU A 1 89 ? -8.024 2.142 -3.742 1.00 94.50 89 LEU A O 1
ATOM 716 N N . PHE A 1 90 ? -7.519 2.143 -5.937 1.00 95.81 90 PHE A N 1
ATOM 717 C CA . PHE A 1 90 ? -8.272 3.354 -6.263 1.00 95.81 90 PHE A CA 1
ATOM 718 C C . PHE A 1 90 ? -9.681 3.075 -6.801 1.00 95.81 90 PHE A C 1
ATOM 720 O O . PHE A 1 90 ? -10.541 3.938 -6.618 1.00 95.81 90 PHE A O 1
ATOM 727 N N . GLY A 1 91 ? -9.940 1.864 -7.307 1.00 79.81 91 GLY A N 1
ATOM 728 C CA . GLY A 1 91 ? -11.239 1.463 -7.855 1.00 79.81 91 GLY A CA 1
ATOM 729 C C . GLY A 1 91 ? -11.323 1.691 -9.354 1.00 79.81 91 GLY A C 1
ATOM 730 O O . GLY A 1 91 ? -11.166 2.856 -9.780 1.00 79.81 91 GLY A O 1
#

Radius of gyration: 13.77 Å; chains: 1; bounding box: 31×21×32 Å

Sequence (91 aa):
MIDWEDSGRSDRAFELGELCEHISRLDGNFDAEQLLACFDLFPGEAERVRDFRRLVALGWFLRLGPDGPATPHNPVGTLERQADRILHLFG

Foldseek 3Di:
DPDCVVPDDDDPLLVLLCVLQPLVCLVDDDDSVVVCVVDDADVCSVVSNLVSVLVNLVVVLQQCPPPHVCVVVDDPCSNVSSVVSNVVSVD

pLDDT: mean 91.64, std 6.23, range [63.19, 98.12]

Secondary structure (DSSP, 8-state):
----TT-SS--HHHHHHHHHH-GGGTTS---HHHHHTTS-PPTTHHHHHHHHHHHHHHHHHHHHSTT-TTGGGPPTTHHHHHHHHHHHHH-